Protein AF-A0A7S4KKA9-F1 (afdb_monomer_lite)

Structure (mmCIF, N/CA/C/O backbone):
data_AF-A0A7S4KKA9-F1
#
_entry.id   AF-A0A7S4KKA9-F1
#
loop_
_atom_site.group_PDB
_atom_site.id
_atom_site.type_symbol
_atom_site.label_atom_id
_atom_site.label_alt_id
_atom_site.label_comp_id
_atom_site.label_asym_id
_atom_site.label_entity_id
_atom_site.label_seq_id
_atom_site.pdbx_PDB_ins_code
_atom_site.Cartn_x
_atom_site.Cartn_y
_atom_site.Cartn_z
_atom_site.occupancy
_atom_site.B_iso_or_equiv
_atom_site.auth_seq_id
_atom_site.auth_comp_id
_atom_site.auth_asym_id
_atom_site.auth_atom_id
_atom_site.pdbx_PDB_model_num
ATOM 1 N N . ASP A 1 1 ? 10.839 10.942 18.864 1.00 52.56 1 ASP A N 1
ATOM 2 C CA . ASP A 1 1 ? 9.964 12.082 18.550 1.00 52.56 1 ASP A CA 1
ATOM 3 C C . ASP A 1 1 ? 8.713 11.987 19.429 1.00 52.56 1 ASP A C 1
ATOM 5 O O . ASP A 1 1 ? 8.037 10.964 19.364 1.00 52.56 1 ASP A O 1
ATOM 9 N N . PRO A 1 2 ? 8.472 12.941 20.344 1.00 65.12 2 PRO A N 1
ATOM 10 C CA . PRO A 1 2 ? 7.394 12.874 21.333 1.00 65.12 2 PRO A CA 1
ATOM 11 C C . PRO A 1 2 ? 6.020 13.336 20.818 1.00 65.12 2 PRO A C 1
ATOM 13 O O . PRO A 1 2 ? 5.070 13.367 21.594 1.00 65.12 2 PRO A O 1
ATOM 16 N N . MET A 1 3 ? 5.889 13.714 19.544 1.00 78.75 3 MET A N 1
ATOM 17 C CA . MET A 1 3 ? 4.708 14.441 19.068 1.00 78.75 3 MET A CA 1
ATOM 18 C C . MET A 1 3 ? 3.421 13.600 19.005 1.00 78.75 3 MET A C 1
ATOM 20 O O . MET A 1 3 ? 2.332 14.134 19.200 1.00 78.75 3 MET A O 1
ATOM 24 N N . TYR A 1 4 ? 3.534 12.288 18.768 1.00 86.62 4 TYR A N 1
ATOM 25 C CA . TYR A 1 4 ? 2.398 11.362 18.683 1.00 86.62 4 TYR A CA 1
ATOM 26 C C . TYR A 1 4 ? 2.528 10.255 19.718 1.00 86.62 4 TYR A C 1
ATOM 28 O O . TYR A 1 4 ? 3.086 9.191 19.456 1.00 86.62 4 TYR A O 1
ATOM 36 N N . GLN A 1 5 ? 2.016 10.523 20.914 1.00 87.88 5 GLN A N 1
ATOM 37 C CA . GLN A 1 5 ? 2.022 9.576 22.018 1.00 87.88 5 GLN A CA 1
ATOM 38 C C . GLN A 1 5 ? 0.597 9.270 22.451 1.00 87.88 5 GLN A C 1
ATOM 40 O O . GLN A 1 5 ? -0.186 10.164 22.762 1.00 87.88 5 GLN A O 1
ATOM 45 N N . TYR A 1 6 ? 0.289 7.981 22.507 1.00 90.81 6 TYR A N 1
ATOM 46 C CA . TYR A 1 6 ? -0.982 7.475 22.995 1.00 90.81 6 TYR A CA 1
ATOM 47 C C . TYR A 1 6 ? -0.689 6.445 24.075 1.00 90.81 6 TYR A C 1
ATOM 49 O O . TYR A 1 6 ? 0.194 5.599 23.918 1.00 90.81 6 TYR A O 1
ATOM 57 N N . SER A 1 7 ? -1.415 6.512 25.187 1.00 93.94 7 SER A N 1
ATOM 58 C CA . SER A 1 7 ? -1.271 5.507 26.234 1.00 93.94 7 SER A CA 1
ATOM 59 C C . SER A 1 7 ? -2.003 4.226 25.842 1.00 93.94 7 SER A C 1
ATOM 61 O O . SER A 1 7 ? -3.059 4.252 25.203 1.00 93.94 7 SER A O 1
ATOM 63 N N . LEU A 1 8 ? -1.483 3.085 26.295 1.00 94.38 8 LEU A N 1
ATOM 64 C CA . LEU A 1 8 ? -2.182 1.809 26.149 1.00 94.38 8 LEU A CA 1
ATOM 65 C C . LEU A 1 8 ? -3.571 1.853 26.811 1.00 94.38 8 LEU A C 1
ATOM 67 O O . LEU A 1 8 ? -4.518 1.262 26.303 1.00 94.38 8 LEU A O 1
ATOM 71 N N . THR A 1 9 ? -3.705 2.577 27.926 1.00 96.75 9 THR A N 1
ATOM 72 C CA . THR A 1 9 ? -4.985 2.778 28.619 1.00 96.75 9 THR A CA 1
ATOM 73 C C . THR A 1 9 ? -6.006 3.486 27.733 1.00 96.75 9 THR A C 1
ATOM 75 O O . THR A 1 9 ? -7.146 3.038 27.644 1.00 96.75 9 THR A O 1
ATOM 78 N N . TRP A 1 10 ? -5.602 4.550 27.034 1.00 95.00 10 TRP A N 1
ATOM 79 C CA . TRP A 1 10 ? -6.472 5.234 26.079 1.00 95.00 10 TRP A CA 1
ATOM 80 C C . TRP A 1 10 ? -6.932 4.287 24.964 1.00 95.00 10 TRP A C 1
ATOM 82 O O . TRP A 1 10 ? -8.128 4.207 24.688 1.00 95.00 10 TRP A O 1
ATOM 92 N N . PHE A 1 11 ? -6.008 3.508 24.393 1.00 95.06 11 PHE A N 1
ATOM 93 C CA . PHE A 1 11 ? -6.343 2.541 23.347 1.00 95.06 11 PHE A CA 1
ATOM 94 C C . PHE A 1 11 ? -7.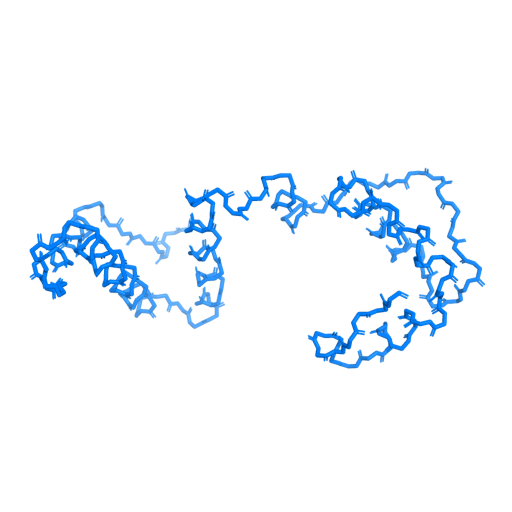320 1.465 23.841 1.00 95.06 11 PHE A C 1
ATOM 96 O O . PHE A 1 11 ? -8.304 1.177 23.167 1.00 95.06 11 PHE A O 1
ATOM 103 N N . LYS A 1 12 ? -7.106 0.910 25.042 1.00 95.88 12 LYS A N 1
ATOM 104 C CA . LYS A 1 12 ? -8.029 -0.062 25.654 1.00 95.88 12 LYS A CA 1
ATOM 105 C C . LYS A 1 12 ? -9.433 0.514 25.813 1.00 95.88 12 LYS A C 1
ATOM 107 O O . LYS A 1 12 ? -10.402 -0.160 25.479 1.00 95.88 12 LYS A O 1
ATOM 112 N N . ASN A 1 13 ? -9.543 1.756 26.279 1.00 95.50 13 ASN A N 1
ATOM 113 C CA . ASN A 1 13 ? -10.836 2.420 26.421 1.00 95.50 13 ASN A CA 1
ATOM 114 C C . ASN A 1 13 ? -11.518 2.596 25.059 1.00 95.50 13 ASN A C 1
ATOM 116 O O . ASN A 1 13 ? -12.698 2.281 24.932 1.00 95.50 13 ASN A O 1
ATOM 120 N N . LEU A 1 14 ? -10.777 3.026 24.032 1.00 94.81 14 LEU A N 1
ATOM 121 C CA . LEU A 1 14 ? -11.292 3.139 22.665 1.00 94.81 14 LEU A CA 1
ATOM 122 C C . LEU A 1 14 ? -11.768 1.784 22.126 1.00 94.81 14 LEU A C 1
ATOM 124 O O . LEU A 1 14 ? -12.840 1.706 21.533 1.00 94.81 14 LEU A O 1
ATOM 128 N N . PHE A 1 15 ? -11.016 0.714 22.379 1.00 95.06 15 PHE A N 1
ATOM 129 C CA . PHE A 1 15 ? -11.369 -0.641 21.962 1.00 95.06 15 PHE A CA 1
ATOM 130 C C . PHE A 1 15 ? -12.650 -1.143 22.646 1.00 95.06 15 PHE A C 1
ATOM 132 O O . PHE A 1 15 ? -13.556 -1.631 21.975 1.00 95.06 15 PHE A O 1
ATOM 139 N N . VAL A 1 16 ? -12.778 -0.953 23.966 1.00 96.56 16 VAL A N 1
ATOM 140 C CA . VAL A 1 16 ? -13.998 -1.291 24.723 1.00 96.56 16 VAL A CA 1
ATOM 141 C C . VAL A 1 16 ? -15.202 -0.504 24.206 1.00 96.56 16 VAL A C 1
ATOM 143 O O . VAL A 1 16 ? -16.264 -1.082 23.982 1.00 96.56 16 VAL A O 1
ATOM 146 N N . GLN A 1 17 ? -15.037 0.798 23.956 1.00 95.12 17 GLN A N 1
ATOM 147 C CA . GLN A 1 17 ? -16.089 1.613 23.345 1.00 95.12 17 GLN A CA 1
ATOM 148 C C . GLN A 1 17 ? -16.440 1.126 21.936 1.00 95.12 17 GLN A C 1
ATOM 150 O O . GLN A 1 17 ? -17.609 1.131 21.561 1.00 95.12 17 GLN A O 1
ATOM 155 N N . GLY A 1 18 ? -15.456 0.657 21.171 1.00 94.94 18 GLY A N 1
ATOM 156 C CA . GLY A 1 18 ? -15.678 0.009 19.885 1.00 94.94 18 GLY A CA 1
ATOM 157 C C . GLY A 1 18 ? -16.567 -1.227 19.998 1.00 94.94 18 GLY A C 1
ATOM 158 O O . GLY A 1 18 ? -17.544 -1.340 19.267 1.00 94.94 18 GLY A O 1
ATOM 159 N N . ILE A 1 19 ? -16.305 -2.105 20.970 1.00 95.69 19 ILE A N 1
ATOM 160 C C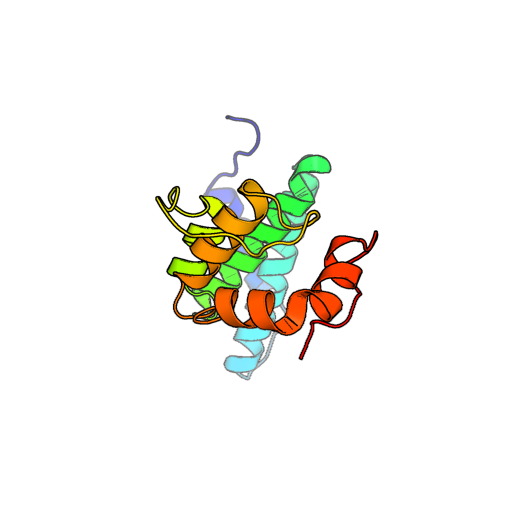A . ILE A 1 19 ? -17.124 -3.305 21.206 1.00 95.69 19 ILE A CA 1
ATOM 161 C C . ILE A 1 19 ? -18.571 -2.945 21.561 1.00 95.69 19 ILE A C 1
ATOM 163 O O . ILE A 1 19 ? -19.506 -3.571 21.055 1.00 95.69 19 ILE A O 1
ATOM 167 N N . ILE A 1 20 ? -18.761 -1.952 22.433 1.00 96.31 20 ILE A N 1
ATOM 168 C CA . ILE A 1 20 ? -20.089 -1.536 22.905 1.00 96.31 20 ILE A CA 1
ATOM 169 C C . ILE A 1 20 ? -20.911 -0.921 21.765 1.00 96.31 20 ILE A C 1
ATOM 171 O O . ILE A 1 20 ? -22.095 -1.234 21.640 1.00 96.31 20 ILE A O 1
ATOM 175 N N . ASN A 1 21 ? -20.286 -0.071 20.945 1.00 95.94 21 ASN A N 1
ATOM 176 C CA . ASN A 1 21 ? -20.980 0.757 19.956 1.00 95.94 21 ASN A CA 1
ATOM 177 C C . ASN A 1 21 ? -21.053 0.138 18.551 1.00 95.94 21 ASN A C 1
ATOM 179 O O . ASN A 1 21 ? -21.879 0.573 17.751 1.00 95.94 21 ASN A O 1
ATOM 183 N N . ALA A 1 22 ? -20.222 -0.860 18.233 1.00 97.19 22 ALA A N 1
ATOM 184 C CA . ALA A 1 22 ? -20.293 -1.543 16.945 1.00 97.19 22 ALA A CA 1
ATOM 185 C C . ALA A 1 22 ? -21.663 -2.228 16.742 1.00 97.19 22 ALA A C 1
ATOM 187 O O . ALA A 1 22 ? -22.227 -2.751 17.717 1.00 97.19 22 ALA A O 1
ATOM 188 N N . PRO A 1 23 ? -22.170 -2.318 15.495 1.00 96.62 23 PRO A N 1
ATOM 189 C CA . PRO A 1 23 ? -23.412 -3.023 15.171 1.00 96.62 23 PRO A CA 1
ATOM 190 C C . PRO A 1 23 ? -23.420 -4.464 15.684 1.00 96.62 23 PRO A C 1
ATOM 192 O O . PRO A 1 23 ? -22.481 -5.228 15.446 1.00 96.62 23 PRO A O 1
ATOM 195 N N . LYS A 1 24 ? -24.456 -4.831 16.443 1.00 95.38 24 LYS A N 1
ATOM 196 C CA . LYS A 1 24 ? -24.604 -6.176 17.017 1.00 95.38 24 LYS A CA 1
ATOM 197 C C . LYS A 1 24 ? -25.165 -7.138 15.968 1.00 95.38 24 LYS A C 1
ATOM 199 O O . LYS A 1 24 ? -26.042 -6.753 15.205 1.00 95.38 24 LYS A O 1
ATOM 204 N N . SER A 1 25 ? -24.686 -8.378 15.983 1.00 96.00 25 SER A N 1
ATOM 205 C CA . SER A 1 25 ? -25.258 -9.503 15.238 1.00 96.00 25 SER A CA 1
ATOM 206 C C . SER A 1 25 ? -25.183 -10.753 16.116 1.00 96.00 25 SER A C 1
ATOM 208 O O . SER A 1 25 ? -24.253 -10.886 16.917 1.00 96.00 25 SER A O 1
ATOM 210 N N . GLU A 1 26 ? -26.178 -11.629 15.982 1.00 95.38 26 GLU A N 1
ATOM 211 C CA . GLU A 1 26 ? -26.198 -12.966 16.592 1.00 95.38 26 GLU A CA 1
ATOM 212 C C . GLU A 1 26 ? -25.249 -13.924 15.852 1.00 95.38 26 GLU A C 1
ATOM 214 O O . GLU A 1 26 ? -24.718 -14.865 16.440 1.00 95.38 26 GLU A O 1
ATOM 219 N N . ALA A 1 27 ? -25.001 -13.671 14.562 1.00 97.31 27 ALA A N 1
ATOM 220 C CA . ALA A 1 27 ? -24.028 -14.416 13.783 1.00 97.31 27 ALA A CA 1
ATOM 221 C C . ALA A 1 27 ? -22.614 -13.941 14.136 1.00 97.31 27 ALA A C 1
ATOM 223 O O . ALA A 1 27 ? -22.266 -12.768 13.969 1.00 97.31 27 ALA A O 1
ATOM 224 N N . LEU A 1 28 ? -21.784 -14.870 14.616 1.00 96.38 28 LEU A N 1
ATOM 225 C CA . LEU A 1 28 ? -20.426 -14.571 15.067 1.00 96.38 28 LEU A CA 1
ATOM 226 C C . LEU A 1 28 ? -19.581 -13.925 13.961 1.00 96.38 28 LEU A C 1
ATOM 228 O O . LEU A 1 28 ? -18.929 -12.914 14.211 1.00 96.38 28 LEU A O 1
ATOM 232 N N . ASP A 1 29 ? -19.628 -14.468 12.746 1.00 96.75 29 ASP A N 1
ATOM 233 C CA . ASP A 1 29 ? -18.813 -13.985 11.626 1.00 96.75 29 ASP A CA 1
ATOM 234 C C . ASP A 1 29 ? -19.188 -12.550 11.228 1.00 96.75 29 ASP A C 1
ATOM 236 O O . ASP A 1 29 ? -18.323 -11.684 11.087 1.00 96.75 29 ASP A O 1
ATOM 240 N N . GLU A 1 30 ? -20.487 -12.248 11.151 1.00 97.19 30 GLU A N 1
ATOM 241 C CA . GLU A 1 30 ? -20.982 -10.891 10.882 1.00 97.19 30 GLU A CA 1
ATOM 242 C C . GLU A 1 30 ? -20.613 -9.911 12.002 1.00 97.19 30 GLU A C 1
ATOM 244 O O . GLU A 1 30 ? -20.268 -8.749 11.753 1.00 97.19 30 GLU A O 1
ATOM 249 N N . ARG A 1 31 ? -20.661 -10.377 13.256 1.00 97.12 31 ARG A N 1
ATOM 250 C CA . ARG A 1 31 ? -20.263 -9.576 14.413 1.00 97.12 31 ARG A CA 1
ATOM 251 C C . ARG A 1 31 ? -18.771 -9.254 14.378 1.00 97.12 31 ARG A C 1
ATOM 253 O O . ARG A 1 31 ? -18.409 -8.126 14.707 1.00 97.12 31 ARG A O 1
ATOM 260 N N . ILE A 1 32 ? -17.919 -10.197 13.972 1.00 96.31 32 ILE A N 1
ATOM 261 C CA . ILE A 1 32 ? -16.472 -9.981 13.827 1.00 96.31 32 ILE A CA 1
ATOM 262 C C . ILE A 1 32 ? -16.194 -8.912 12.767 1.00 96.31 32 ILE A C 1
ATOM 264 O O . ILE A 1 32 ? -15.445 -7.975 13.044 1.00 96.31 32 ILE A O 1
ATOM 268 N N . VAL A 1 33 ? -16.835 -8.998 11.598 1.00 96.62 33 VAL A N 1
ATOM 269 C CA . VAL A 1 33 ? -16.696 -7.985 10.536 1.00 96.62 33 VAL A CA 1
ATOM 270 C C . VAL A 1 33 ? -17.128 -6.608 11.042 1.00 96.62 33 VAL A C 1
ATOM 272 O O . VAL A 1 33 ? -16.357 -5.654 10.974 1.00 96.62 33 VAL A O 1
ATOM 275 N N . SER A 1 34 ? -18.305 -6.522 11.669 1.00 97.19 34 SER A N 1
ATOM 276 C CA . SER A 1 34 ? -18.832 -5.263 12.215 1.00 97.19 34 SER A CA 1
ATOM 277 C C . SER A 1 34 ? -17.906 -4.632 13.262 1.00 97.19 34 SER A C 1
ATOM 279 O O . SER A 1 34 ? -17.751 -3.411 13.311 1.00 97.19 34 SER A O 1
ATOM 281 N N . LEU A 1 35 ? -17.289 -5.455 14.117 1.00 97.69 35 LEU A N 1
ATOM 282 C CA . LEU A 1 35 ? -16.314 -5.002 15.108 1.00 97.69 35 LEU A CA 1
ATOM 283 C C . LEU A 1 35 ? -15.042 -4.479 14.443 1.00 97.69 35 LEU A C 1
ATOM 285 O O . LEU A 1 35 ? -14.585 -3.391 14.797 1.00 97.69 35 LEU A O 1
ATOM 289 N N . ASN A 1 36 ? -14.489 -5.228 13.487 1.00 95.88 36 ASN A N 1
ATOM 290 C CA . ASN A 1 36 ? -13.280 -4.840 12.771 1.00 95.88 36 ASN A CA 1
ATOM 291 C C . ASN A 1 36 ? -13.479 -3.510 12.040 1.00 95.88 36 ASN A C 1
ATOM 293 O O . ASN A 1 36 ? -12.667 -2.601 12.222 1.00 95.88 36 ASN A O 1
ATOM 297 N N . ASP A 1 37 ? -14.581 -3.351 11.307 1.00 95.94 37 ASP A N 1
ATOM 298 C CA . ASP A 1 37 ? -14.878 -2.129 10.557 1.00 95.94 37 ASP A CA 1
ATOM 299 C C . ASP A 1 37 ? -15.039 -0.925 11.490 1.00 95.94 37 ASP A C 1
ATOM 301 O O . ASP A 1 37 ? -14.386 0.111 11.315 1.00 95.94 37 ASP A O 1
ATOM 305 N N . PHE A 1 38 ? -15.858 -1.071 12.538 1.00 96.88 38 PHE A N 1
ATOM 306 C CA . PHE A 1 38 ? -16.128 0.018 13.473 1.00 96.88 38 PHE A CA 1
ATOM 307 C C . PHE A 1 38 ? -14.873 0.442 14.242 1.00 96.88 38 PHE A C 1
ATOM 309 O O . PHE A 1 38 ? -14.589 1.636 14.359 1.00 96.88 38 PHE A O 1
ATOM 316 N N . ILE A 1 39 ? -14.110 -0.516 14.777 1.00 96.50 39 ILE A N 1
ATOM 317 C CA . ILE A 1 39 ? -12.902 -0.230 15.561 1.00 96.50 39 ILE A CA 1
ATOM 318 C C . ILE A 1 39 ? -11.826 0.386 14.668 1.00 96.50 39 ILE A C 1
ATOM 320 O O . ILE A 1 39 ? -11.216 1.379 15.068 1.00 96.50 39 ILE A O 1
ATOM 324 N N . THR A 1 40 ? -11.629 -0.144 13.459 1.00 96.44 40 THR A N 1
ATOM 325 C CA . THR A 1 40 ? -10.654 0.382 12.492 1.00 96.44 40 THR A CA 1
ATOM 326 C C . THR A 1 40 ? -10.971 1.827 12.137 1.00 96.44 40 THR A C 1
ATOM 328 O O . THR A 1 40 ? -10.105 2.697 12.252 1.00 96.44 40 THR A O 1
ATOM 331 N N . TYR A 1 41 ? -12.228 2.109 11.782 1.00 96.06 41 TYR A N 1
ATOM 332 C CA . TYR A 1 41 ? -12.668 3.459 11.447 1.00 96.06 41 TYR A CA 1
ATOM 333 C C . TYR A 1 41 ? -12.587 4.409 12.649 1.00 96.06 41 TYR A C 1
ATOM 335 O O . TYR A 1 41 ? -12.057 5.516 12.539 1.00 96.06 41 TYR A O 1
ATOM 343 N N . SER A 1 42 ? -13.049 3.973 13.824 1.00 95.75 42 SER A N 1
ATOM 344 C CA . SER A 1 42 ? -12.996 4.773 15.050 1.00 95.75 42 SER A CA 1
ATOM 345 C C . SER A 1 42 ? -11.558 5.131 15.426 1.00 95.75 42 SER A C 1
ATOM 347 O O . SER A 1 42 ? -11.267 6.299 15.700 1.00 95.75 42 SER A O 1
ATOM 349 N N . LEU A 1 43 ? -10.638 4.162 15.390 1.00 94.88 43 LEU A N 1
ATOM 350 C CA . LEU A 1 43 ? -9.219 4.385 15.654 1.00 94.88 43 LEU A CA 1
ATOM 351 C C . LEU A 1 43 ? -8.621 5.372 14.647 1.00 94.88 43 LEU A C 1
ATOM 353 O O . LEU A 1 43 ? -7.993 6.351 15.059 1.00 94.88 43 LEU A O 1
ATOM 357 N N . TYR A 1 44 ? -8.878 5.154 13.354 1.00 96.06 44 TYR A N 1
ATOM 358 C CA . TYR A 1 44 ? -8.422 6.029 12.279 1.00 96.06 44 TYR A CA 1
ATOM 359 C C . TYR A 1 44 ? -8.878 7.474 12.498 1.00 96.06 44 TYR A C 1
ATOM 361 O O . TYR A 1 44 ? -8.060 8.393 12.524 1.00 96.06 44 TYR A O 1
ATOM 369 N N . CYS A 1 45 ? -10.173 7.690 12.737 1.00 95.31 45 CYS A N 1
ATOM 370 C CA . CYS A 1 45 ? -10.714 9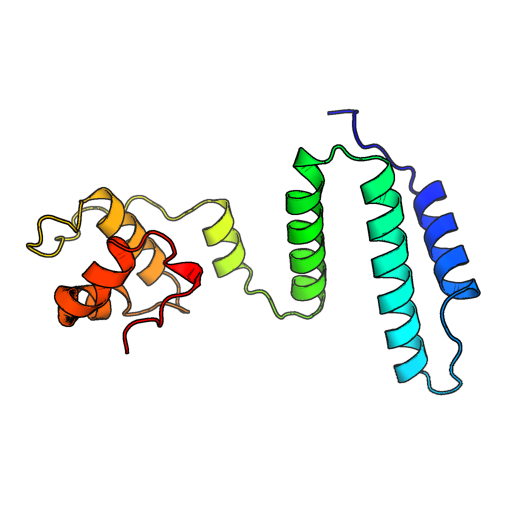.023 12.974 1.00 95.31 45 CYS A CA 1
ATOM 371 C C . CYS A 1 45 ? -10.150 9.667 14.243 1.00 95.31 45 CYS A C 1
ATOM 373 O O . CYS A 1 45 ? -9.912 10.872 14.261 1.00 95.31 45 CYS A O 1
ATOM 375 N N . ASN A 1 46 ? -9.970 8.905 15.324 1.00 94.50 46 ASN A N 1
ATOM 376 C CA . ASN A 1 46 ? -9.414 9.439 16.565 1.00 94.50 46 ASN A CA 1
ATOM 377 C C . ASN A 1 46 ? -7.965 9.903 16.383 1.00 94.50 46 ASN A C 1
ATOM 379 O O . ASN A 1 46 ? -7.637 11.005 16.812 1.00 94.50 46 ASN A O 1
ATOM 383 N N . ILE A 1 47 ? -7.134 9.129 15.682 1.00 94.88 47 ILE A N 1
ATOM 384 C CA . ILE A 1 47 ? -5.743 9.503 15.399 1.00 94.88 47 ILE A CA 1
ATOM 385 C C . ILE A 1 47 ? -5.678 10.669 14.402 1.00 94.88 47 ILE A C 1
ATOM 387 O O . ILE A 1 47 ? -4.944 11.630 14.623 1.00 94.88 47 ILE A O 1
ATOM 391 N N . CYS A 1 48 ? -6.496 10.664 13.347 1.00 95.06 48 CYS A N 1
ATOM 392 C CA . CYS A 1 48 ? -6.550 11.756 12.368 1.00 95.06 48 CYS A CA 1
ATOM 393 C C . CYS A 1 48 ? -6.983 13.110 12.959 1.00 95.06 48 CYS A C 1
ATOM 395 O O . CYS A 1 48 ? -6.712 14.144 12.352 1.00 95.06 48 CYS A O 1
ATOM 397 N N . ARG A 1 49 ? -7.630 13.145 14.132 1.00 94.06 49 ARG A N 1
ATOM 398 C CA . ARG A 1 49 ? -7.940 14.405 14.837 1.00 94.06 49 ARG A CA 1
ATOM 399 C C . ARG A 1 49 ? -6.728 15.013 15.542 1.00 94.06 49 ARG A C 1
ATOM 401 O O . ARG A 1 49 ? -6.707 16.222 15.743 1.00 94.06 49 ARG A O 1
ATOM 408 N N . SER A 1 50 ? -5.749 14.199 15.926 1.00 93.19 50 SER A N 1
ATOM 409 C CA . SER A 1 50 ? -4.584 14.618 16.716 1.00 93.19 50 SER A CA 1
ATOM 410 C C . SER A 1 50 ? -3.282 14.694 15.918 1.00 93.19 50 SER A C 1
ATOM 412 O O . SER A 1 50 ? -2.306 15.254 16.416 1.00 93.19 50 SER A O 1
ATOM 414 N N . ILE A 1 51 ? -3.234 14.159 14.692 1.00 95.06 51 ILE A N 1
ATOM 415 C CA . ILE A 1 51 ? -2.061 14.271 13.813 1.00 95.06 51 ILE A CA 1
ATOM 416 C C . ILE A 1 51 ? -2.196 15.409 12.799 1.00 95.06 51 ILE A C 1
ATOM 418 O O . ILE A 1 51 ? -3.293 15.804 12.405 1.00 95.06 51 ILE A O 1
ATOM 422 N N . PHE A 1 52 ? -1.054 15.919 12.337 1.00 94.44 52 PHE A N 1
ATOM 423 C CA . PHE A 1 52 ? -1.026 16.947 11.301 1.00 94.44 52 PHE A CA 1
ATOM 424 C C . PHE A 1 52 ? -1.479 16.390 9.954 1.00 94.44 52 PHE A C 1
ATOM 426 O O . PHE A 1 52 ? -1.170 15.247 9.620 1.00 94.44 52 PHE A O 1
ATOM 433 N N . GLU A 1 53 ? -2.124 17.241 9.153 1.00 94.56 53 GLU A N 1
ATOM 434 C CA . GLU A 1 53 ? -2.643 16.897 7.823 1.00 94.56 53 GLU A CA 1
ATOM 435 C C . GLU A 1 53 ? -1.587 16.212 6.947 1.00 94.56 53 GLU A C 1
ATOM 437 O O . GLU A 1 53 ? -1.828 15.137 6.403 1.00 94.56 53 GLU A O 1
ATOM 442 N N . ARG A 1 54 ? -0.364 16.761 6.927 1.00 95.12 54 ARG A N 1
ATOM 443 C CA . ARG A 1 54 ? 0.768 16.224 6.153 1.00 95.12 54 ARG A CA 1
ATOM 444 C C . ARG A 1 54 ? 1.149 14.775 6.491 1.00 95.12 54 ARG A C 1
ATOM 446 O O . ARG A 1 54 ? 1.835 14.137 5.704 1.00 95.12 54 ARG A O 1
ATOM 453 N N . HIS A 1 55 ? 0.756 14.258 7.658 1.00 95.31 55 HIS A N 1
ATOM 454 C CA . HIS A 1 55 ? 1.056 12.885 8.078 1.00 95.31 55 HIS A CA 1
ATOM 455 C C . HIS A 1 55 ? -0.135 11.932 7.925 1.00 95.31 55 HIS A C 1
ATOM 457 O O . HIS A 1 55 ? 0.044 10.724 8.079 1.00 95.31 55 HIS A O 1
ATOM 463 N N . LYS A 1 56 ? -1.339 12.435 7.617 1.00 95.56 56 LYS A N 1
ATOM 464 C CA . LYS A 1 56 ? -2.542 11.597 7.517 1.00 95.56 56 LYS A CA 1
ATOM 465 C C . LYS A 1 56 ? -2.432 10.569 6.404 1.00 95.56 56 LYS A C 1
ATOM 467 O O . LYS A 1 56 ? -2.708 9.407 6.656 1.00 95.56 56 LYS A O 1
ATOM 472 N N . LEU A 1 57 ? -1.948 10.962 5.223 1.00 96.56 57 LEU A N 1
ATOM 473 C CA . LEU A 1 57 ? -1.771 10.031 4.104 1.00 96.56 57 LEU A CA 1
ATOM 474 C C . LEU A 1 57 ? -0.814 8.884 4.458 1.00 96.56 57 LEU A C 1
ATOM 476 O O . LEU A 1 57 ? -1.133 7.722 4.228 1.00 96.56 57 LEU A O 1
ATOM 480 N N . MET A 1 58 ? 0.325 9.206 5.080 1.00 95.44 58 MET A N 1
ATOM 481 C CA . MET A 1 58 ? 1.291 8.202 5.537 1.00 95.44 58 MET A CA 1
ATOM 482 C C . MET A 1 58 ? 0.670 7.264 6.577 1.00 95.44 58 MET A C 1
ATOM 484 O O . MET A 1 58 ? 0.850 6.051 6.510 1.00 95.44 58 MET A O 1
ATOM 488 N N . TYR A 1 59 ? -0.092 7.811 7.526 1.00 95.81 59 TYR A N 1
ATOM 489 C CA . TYR A 1 59 ? -0.800 7.010 8.518 1.00 95.81 59 TYR A CA 1
ATOM 490 C C . TYR A 1 59 ? -1.842 6.082 7.875 1.00 95.81 59 TYR A C 1
ATOM 492 O O . TYR A 1 59 ? -1.843 4.892 8.184 1.00 95.81 59 TYR A O 1
ATOM 500 N N . SER A 1 60 ? -2.668 6.586 6.950 1.00 96.94 60 SER A N 1
ATOM 501 C CA . SER A 1 60 ? -3.636 5.780 6.196 1.00 96.94 60 SER A CA 1
ATOM 502 C C . SER A 1 60 ? -2.949 4.637 5.457 1.00 96.94 60 SER A C 1
ATOM 504 O O . SER A 1 60 ? -3.357 3.487 5.590 1.00 96.94 60 SER A O 1
ATOM 506 N N . PHE A 1 61 ? -1.865 4.940 4.740 1.00 96.88 61 PHE A N 1
ATOM 507 C CA . PHE A 1 61 ? -1.090 3.945 4.007 1.00 96.88 61 PHE A CA 1
ATOM 508 C C . PHE A 1 61 ? -0.539 2.853 4.935 1.00 96.88 61 PHE A C 1
ATOM 510 O O . PHE A 1 61 ? -0.746 1.666 4.689 1.00 96.88 61 PHE A O 1
ATOM 517 N N . LEU A 1 62 ? 0.097 3.233 6.049 1.00 96.25 62 LEU A N 1
ATOM 518 C CA . LEU A 1 62 ? 0.633 2.273 7.017 1.00 96.25 62 LEU A CA 1
ATOM 519 C C . LEU A 1 62 ? -0.463 1.435 7.683 1.00 96.25 62 LEU A C 1
ATOM 521 O O . LEU A 1 62 ? -0.262 0.238 7.886 1.00 96.25 62 LEU A O 1
ATOM 525 N N . LEU A 1 63 ? -1.613 2.032 8.010 1.00 96.62 63 LEU A N 1
ATOM 526 C CA . LEU A 1 63 ? -2.755 1.312 8.570 1.00 96.62 63 LEU A CA 1
ATOM 527 C C . LEU A 1 63 ? -3.259 0.248 7.587 1.00 96.62 63 LEU A C 1
ATOM 529 O O . LEU A 1 63 ? -3.385 -0.914 7.970 1.00 96.62 63 LEU A O 1
ATOM 533 N N . SER A 1 64 ? -3.463 0.616 6.319 1.00 96.81 64 SER A N 1
ATOM 534 C CA . SER A 1 64 ? -3.869 -0.316 5.261 1.00 96.81 64 SER A CA 1
ATOM 535 C C . SER A 1 64 ? -2.866 -1.455 5.085 1.00 96.81 64 SER A C 1
ATOM 537 O O . SER A 1 64 ? -3.260 -2.619 5.074 1.00 96.81 64 SER A O 1
ATOM 539 N N . ILE A 1 65 ? -1.566 -1.149 5.026 1.00 97.19 65 ILE A N 1
ATOM 540 C CA . ILE A 1 65 ? -0.518 -2.171 4.915 1.00 97.19 65 ILE A CA 1
ATOM 541 C C . ILE A 1 65 ? -0.542 -3.122 6.115 1.00 97.19 65 ILE A C 1
ATOM 543 O O . ILE A 1 65 ? -0.445 -4.332 5.930 1.00 97.19 65 ILE A O 1
ATOM 547 N N . LYS A 1 66 ? -0.701 -2.617 7.345 1.00 95.94 66 LYS A N 1
ATOM 548 C CA . LYS A 1 66 ? -0.747 -3.469 8.544 1.00 95.94 66 LYS A CA 1
ATOM 549 C C . LYS A 1 66 ?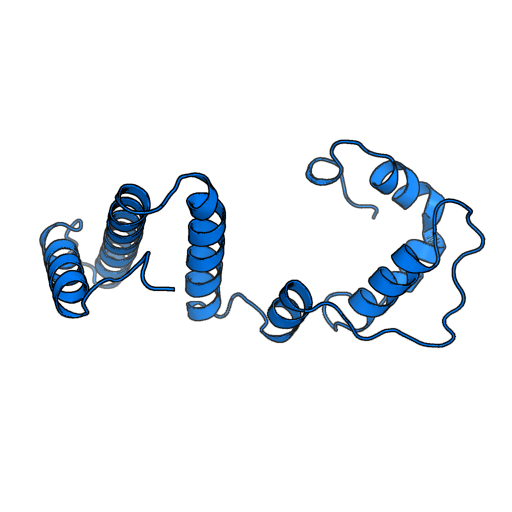 -1.968 -4.381 8.582 1.00 95.94 66 LYS A C 1
ATOM 551 O O . LYS A 1 66 ? -1.819 -5.530 8.988 1.00 95.94 66 LYS A O 1
ATOM 556 N N . ILE A 1 67 ? -3.125 -3.902 8.128 1.00 96.25 67 ILE A N 1
ATOM 557 C CA . ILE A 1 67 ? -4.331 -4.729 7.990 1.00 96.25 67 ILE A CA 1
ATOM 558 C C . ILE A 1 67 ? -4.089 -5.832 6.954 1.00 96.25 67 ILE A C 1
ATOM 560 O O . ILE A 1 67 ? -4.232 -7.010 7.265 1.00 96.25 67 ILE A O 1
ATOM 564 N N . LEU A 1 68 ? -3.620 -5.475 5.754 1.00 96.88 68 LEU A N 1
ATOM 565 C CA . LEU A 1 68 ? -3.366 -6.446 4.685 1.00 96.88 68 LEU A CA 1
ATOM 566 C C . LEU A 1 68 ? -2.256 -7.451 5.040 1.00 96.88 68 LEU A C 1
ATOM 568 O O . LEU A 1 68 ? -2.320 -8.605 4.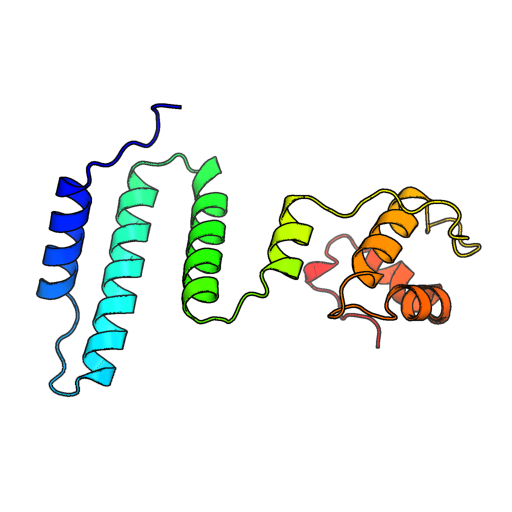624 1.00 96.88 68 LEU A O 1
ATOM 572 N N . MET A 1 69 ? -1.254 -7.049 5.827 1.00 96.44 69 MET A N 1
ATOM 573 C CA . MET A 1 69 ? -0.256 -7.967 6.390 1.00 96.44 69 MET A CA 1
ATOM 574 C C . MET A 1 69 ? -0.878 -8.959 7.377 1.00 96.44 69 MET A C 1
ATOM 576 O O . MET A 1 69 ? -0.513 -10.131 7.349 1.00 96.44 69 MET A O 1
ATOM 580 N N . GLY A 1 70 ? -1.800 -8.507 8.234 1.00 95.00 70 GLY A N 1
ATOM 581 C CA . GLY A 1 70 ? -2.545 -9.379 9.148 1.00 95.00 70 GLY A CA 1
ATOM 582 C C . GLY A 1 70 ? -3.385 -10.422 8.408 1.00 95.00 70 GLY A C 1
ATOM 583 O O . GLY A 1 70 ? -3.454 -11.567 8.843 1.00 95.00 70 GLY A O 1
ATOM 584 N N . ASP A 1 71 ? -3.923 -10.045 7.246 1.00 95.44 71 ASP A N 1
ATOM 585 C CA . ASP A 1 71 ? -4.658 -10.928 6.331 1.00 95.44 71 ASP A CA 1
ATOM 586 C C . ASP A 1 71 ? -3.751 -11.842 5.480 1.00 95.44 71 ASP A C 1
ATOM 588 O O . ASP A 1 71 ? -4.253 -12.643 4.691 1.00 95.44 71 ASP A O 1
ATOM 592 N N . GLY A 1 72 ? -2.423 -11.698 5.557 1.00 95.75 72 GLY A N 1
ATOM 593 C CA . GLY A 1 72 ? -1.487 -12.437 4.703 1.00 95.75 72 GLY A CA 1
ATOM 594 C C . GLY A 1 72 ? -1.517 -12.030 3.221 1.00 95.75 72 GLY A C 1
ATOM 595 O O . GLY A 1 72 ? -1.038 -12.775 2.373 1.00 95.75 72 GLY A O 1
ATOM 596 N N . LYS A 1 73 ? -2.065 -10.852 2.893 1.00 96.50 73 LYS A N 1
ATOM 597 C CA . LYS A 1 73 ? -2.178 -10.323 1.517 1.00 96.50 73 LYS A CA 1
ATOM 598 C C . LYS A 1 73 ? -0.963 -9.510 1.065 1.00 96.50 73 LYS A C 1
ATOM 600 O O . LYS A 1 73 ? -0.907 -9.088 -0.086 1.00 96.50 73 LYS A O 1
ATOM 605 N N . ILE A 1 74 ? -0.012 -9.254 1.961 1.00 95.88 74 ILE A N 1
ATOM 606 C CA . ILE A 1 74 ? 1.231 -8.543 1.652 1.00 95.88 74 ILE A CA 1
ATOM 607 C C . ILE A 1 74 ? 2.397 -9.513 1.733 1.00 95.88 74 ILE A C 1
ATOM 609 O O . ILE A 1 74 ? 2.697 -10.046 2.802 1.00 95.88 74 ILE A O 1
ATOM 613 N N . ASP A 1 75 ? 3.097 -9.666 0.615 1.00 94.88 75 ASP A N 1
ATOM 614 C CA . ASP A 1 75 ? 4.390 -10.330 0.603 1.00 94.88 75 ASP A CA 1
ATOM 615 C C . ASP A 1 75 ? 5.457 -9.444 1.272 1.00 94.88 75 ASP A C 1
ATOM 617 O O . ASP A 1 75 ? 5.636 -8.265 0.943 1.00 94.88 75 ASP A O 1
ATOM 621 N N . LEU A 1 76 ? 6.170 -10.014 2.246 1.00 92.62 76 LEU A N 1
ATOM 622 C CA . LEU A 1 76 ? 7.144 -9.272 3.046 1.00 92.62 76 LEU A CA 1
ATOM 623 C C . LEU A 1 76 ? 8.402 -8.903 2.254 1.00 92.62 76 LEU A C 1
ATOM 625 O O . LEU A 1 76 ? 9.059 -7.923 2.612 1.00 92.62 76 LEU A O 1
ATOM 629 N N . GLN A 1 77 ? 8.752 -9.660 1.210 1.00 92.25 77 GLN A N 1
ATOM 630 C CA . GLN A 1 77 ? 9.895 -9.347 0.355 1.00 92.25 77 GLN A CA 1
ATOM 631 C C . GLN A 1 77 ? 9.578 -8.128 -0.518 1.00 92.25 77 GLN A C 1
ATOM 633 O O . GLN A 1 77 ? 10.339 -7.160 -0.496 1.00 92.25 77 GLN A O 1
ATOM 638 N N . ASN A 1 78 ? 8.416 -8.122 -1.174 1.00 92.94 78 ASN A N 1
ATOM 639 C CA . ASN A 1 78 ? 7.905 -6.986 -1.942 1.00 92.94 78 ASN A CA 1
ATOM 640 C C . ASN A 1 78 ? 7.759 -5.734 -1.058 1.00 92.94 78 ASN A C 1
ATOM 642 O O . ASN A 1 78 ? 8.158 -4.641 -1.453 1.00 92.94 78 ASN A O 1
ATOM 646 N N . TRP A 1 79 ? 7.250 -5.881 0.172 1.00 94.69 79 TRP A N 1
ATOM 647 C CA . TRP A 1 79 ? 7.148 -4.762 1.116 1.00 94.69 79 TRP A CA 1
ATOM 648 C C . TRP A 1 79 ? 8.512 -4.173 1.498 1.00 94.69 79 TRP A C 1
ATOM 650 O O . TRP A 1 79 ? 8.680 -2.955 1.521 1.00 94.69 79 TRP A O 1
ATOM 660 N N . ARG A 1 80 ? 9.503 -5.019 1.804 1.00 93.06 80 ARG A N 1
ATOM 661 C CA . ARG A 1 80 ? 10.862 -4.554 2.129 1.00 93.06 80 ARG A CA 1
ATOM 662 C C . ARG A 1 80 ? 11.505 -3.842 0.946 1.00 93.06 80 ARG A C 1
ATOM 664 O O . ARG A 1 80 ? 12.120 -2.799 1.147 1.00 93.06 80 ARG A O 1
ATOM 671 N N . PHE A 1 81 ? 11.323 -4.378 -0.257 1.00 93.38 81 PHE A N 1
ATOM 672 C CA . PHE A 1 81 ? 11.791 -3.746 -1.483 1.00 93.38 81 PHE A CA 1
ATOM 673 C C . PHE A 1 81 ? 11.170 -2.360 -1.675 1.00 93.38 81 PHE A C 1
ATOM 675 O O . PHE A 1 81 ? 11.896 -1.398 -1.888 1.00 93.38 81 PHE A O 1
ATOM 682 N N . LEU A 1 82 ? 9.852 -2.219 -1.495 1.00 93.56 82 LEU A N 1
ATOM 683 C CA . LEU A 1 82 ? 9.177 -0.921 -1.598 1.00 93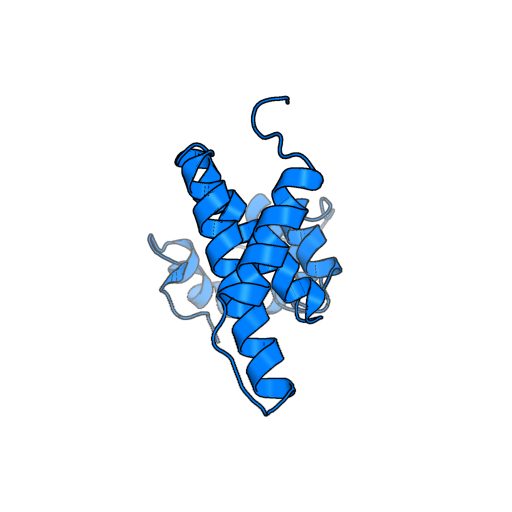.56 82 LEU A CA 1
ATOM 684 C C . LEU A 1 82 ? 9.751 0.128 -0.628 1.00 93.56 82 LEU A C 1
ATOM 686 O O . LEU A 1 82 ? 9.832 1.304 -0.966 1.00 93.56 82 LEU A O 1
ATOM 690 N N . LEU A 1 83 ? 10.140 -0.287 0.582 1.00 93.44 83 LEU A N 1
ATOM 691 C CA . LEU A 1 83 ? 10.663 0.622 1.605 1.00 93.44 83 LEU A CA 1
ATOM 692 C C . LEU A 1 83 ? 12.139 0.988 1.435 1.00 93.44 83 LEU A C 1
ATOM 694 O O . LEU A 1 83 ? 12.553 2.048 1.899 1.00 93.44 83 LEU A O 1
ATOM 698 N N . SER A 1 84 ? 12.956 0.078 0.909 1.00 90.00 84 SER A N 1
ATOM 699 C CA . SER A 1 84 ? 14.422 0.199 0.950 1.00 90.00 84 SER A CA 1
ATOM 700 C C . SER A 1 84 ? 15.087 0.152 -0.424 1.00 90.00 84 SER A C 1
ATOM 702 O O . SER A 1 84 ? 16.291 0.379 -0.505 1.00 90.00 84 SER A O 1
ATOM 704 N N . GLY A 1 85 ? 14.322 -0.109 -1.483 1.00 87.56 85 GLY A N 1
ATOM 705 C CA . GLY A 1 85 ? 14.834 -0.334 -2.828 1.00 87.56 85 GLY A CA 1
ATOM 706 C C . GLY A 1 85 ? 15.619 -1.641 -2.960 1.00 87.56 85 GLY A C 1
ATOM 707 O O . GLY A 1 85 ? 15.622 -2.499 -2.069 1.00 87.56 85 GLY A O 1
ATOM 708 N N . GLY A 1 86 ? 16.283 -1.785 -4.106 1.00 83.50 86 GLY A N 1
ATOM 709 C CA . GLY A 1 86 ? 17.223 -2.869 -4.381 1.00 83.50 86 GLY A CA 1
ATOM 710 C C . GLY A 1 86 ? 18.685 -2.464 -4.169 1.00 83.50 86 GLY A C 1
ATOM 711 O O . GLY A 1 86 ? 19.014 -1.303 -3.932 1.00 83.50 86 GLY A O 1
ATOM 712 N N . ALA A 1 87 ? 19.585 -3.443 -4.257 1.00 78.56 87 ALA A N 1
ATOM 713 C CA . ALA A 1 87 ? 21.026 -3.183 -4.283 1.00 78.56 87 ALA A CA 1
ATOM 714 C C . ALA A 1 87 ? 21.440 -2.587 -5.641 1.00 78.56 87 ALA A C 1
ATOM 716 O O . ALA A 1 87 ? 20.697 -2.679 -6.599 1.00 78.56 87 ALA A O 1
ATOM 717 N N . LEU A 1 88 ? 22.623 -1.991 -5.785 1.00 73.12 88 LEU A N 1
ATOM 718 C CA . LEU A 1 88 ? 23.084 -1.565 -7.115 1.00 73.12 88 LEU A CA 1
ATOM 719 C C . LEU A 1 88 ? 23.547 -2.796 -7.921 1.00 73.12 88 LEU A C 1
ATOM 721 O O . LEU A 1 88 ? 24.540 -3.417 -7.529 1.00 73.12 88 LEU A O 1
ATOM 725 N N . PRO A 1 89 ? 22.878 -3.168 -9.031 1.00 71.19 89 PRO A N 1
ATOM 726 C CA . PRO A 1 89 ? 23.345 -4.244 -9.885 1.00 71.19 89 PRO A CA 1
ATOM 727 C C . PRO A 1 89 ? 24.560 -3.764 -10.690 1.00 71.19 89 PRO A C 1
ATOM 729 O O . PRO A 1 89 ? 24.552 -2.686 -11.289 1.00 71.19 89 PRO A O 1
ATOM 732 N N . PHE A 1 90 ? 25.622 -4.569 -10.721 1.00 67.69 90 PHE A N 1
ATOM 733 C CA . PHE A 1 90 ? 26.824 -4.283 -11.507 1.00 67.69 90 PHE A CA 1
ATOM 734 C C . PHE A 1 90 ? 26.756 -4.961 -12.879 1.00 67.69 90 PHE A C 1
ATOM 736 O O . PHE A 1 90 ? 26.409 -6.133 -12.984 1.00 67.69 90 PHE A O 1
ATOM 743 N N . GLY A 1 91 ? 27.153 -4.240 -13.932 1.00 67.69 91 GLY A N 1
ATOM 744 C CA . GLY A 1 91 ? 27.470 -4.836 -15.237 1.00 67.69 91 GLY A CA 1
ATOM 745 C C . GLY A 1 91 ? 26.286 -5.195 -16.143 1.00 67.69 91 GLY A C 1
ATOM 746 O O . GLY A 1 91 ? 26.503 -5.816 -17.179 1.00 67.69 91 GLY A O 1
ATOM 747 N N . MET A 1 92 ? 25.055 -4.796 -15.807 1.00 77.00 92 MET A N 1
ATOM 748 C CA . MET A 1 92 ? 23.888 -5.023 -16.670 1.00 77.00 92 MET A CA 1
ATOM 749 C C . MET A 1 92 ? 23.849 -4.014 -17.822 1.00 77.00 92 MET A C 1
ATOM 751 O O . MET A 1 92 ? 23.822 -2.800 -17.603 1.00 77.00 92 MET A O 1
ATOM 755 N N . LYS A 1 93 ? 23.837 -4.523 -19.059 1.00 83.00 93 LYS A N 1
ATOM 756 C CA . LYS A 1 93 ? 23.746 -3.700 -20.270 1.00 83.00 93 LYS A CA 1
ATOM 757 C C . LYS A 1 93 ? 22.328 -3.145 -20.403 1.00 83.00 93 LYS A C 1
ATOM 759 O O . LYS A 1 93 ? 21.377 -3.918 -20.453 1.00 83.00 93 LYS A O 1
ATOM 764 N N . LYS A 1 94 ? 22.201 -1.818 -20.468 1.00 89.25 94 LYS A N 1
ATOM 765 C CA . LYS A 1 94 ? 20.923 -1.149 -20.738 1.00 89.25 94 LYS A CA 1
ATOM 766 C C . LYS A 1 94 ? 20.529 -1.265 -22.221 1.00 89.25 94 LYS A C 1
ATOM 768 O O . LYS A 1 94 ? 21.429 -1.341 -23.067 1.00 89.25 94 LYS A O 1
ATOM 773 N N . PRO A 1 95 ? 19.229 -1.195 -22.551 1.00 91.06 95 PRO A N 1
ATOM 774 C CA . PRO A 1 95 ? 18.769 -1.015 -23.923 1.00 91.06 95 PRO A CA 1
ATOM 775 C C . PRO A 1 95 ? 19.370 0.231 -24.589 1.00 91.06 95 PRO A C 1
ATOM 777 O O . PRO A 1 95 ? 19.654 1.240 -23.925 1.00 91.06 95 PRO A O 1
ATOM 780 N N . ASP A 1 96 ? 19.554 0.169 -25.910 1.00 87.75 96 ASP A N 1
ATOM 781 C CA . ASP A 1 96 ? 20.121 1.263 -26.713 1.00 87.75 96 ASP A CA 1
ATOM 782 C C . ASP A 1 96 ? 19.059 2.314 -27.069 1.00 87.75 96 ASP A C 1
ATOM 784 O O . ASP A 1 96 ? 18.823 2.646 -28.223 1.00 87.75 96 ASP A O 1
ATOM 788 N N . GLU A 1 97 ? 18.386 2.809 -26.033 1.00 90.44 97 GLU A N 1
ATOM 789 C CA . GLU A 1 97 ? 17.395 3.873 -26.112 1.00 90.44 97 GLU A CA 1
ATOM 790 C C . GLU A 1 97 ? 17.813 5.039 -25.220 1.00 90.44 97 GLU A C 1
ATOM 792 O O . GLU A 1 97 ? 18.298 4.856 -24.095 1.00 90.44 97 GLU A O 1
ATOM 797 N N . ALA A 1 98 ? 17.634 6.259 -25.728 1.00 89.44 98 ALA A N 1
ATOM 798 C CA . ALA A 1 98 ? 18.091 7.471 -25.051 1.00 89.44 98 ALA A CA 1
ATOM 799 C C . ALA A 1 98 ? 17.288 7.771 -23.774 1.00 89.44 98 ALA A C 1
ATOM 801 O O . ALA A 1 98 ? 17.841 8.300 -22.810 1.00 89.44 98 ALA A O 1
ATOM 802 N N . TRP A 1 99 ? 16.000 7.415 -23.757 1.00 92.94 99 TRP A N 1
ATOM 803 C CA . TRP A 1 99 ? 15.110 7.652 -22.617 1.00 92.94 99 TRP A CA 1
ATOM 804 C C . TRP A 1 99 ? 15.352 6.662 -21.466 1.00 92.94 99 TRP A C 1
ATOM 806 O O . TRP A 1 99 ? 15.163 7.009 -20.301 1.00 92.94 99 TRP A O 1
ATOM 816 N N . VAL A 1 100 ? 15.865 5.460 -21.765 1.00 93.56 100 VAL A N 1
ATOM 817 C CA . VAL A 1 100 ? 16.278 4.486 -20.747 1.00 93.56 100 VAL A CA 1
ATOM 818 C C . VAL A 1 100 ? 17.663 4.861 -20.227 1.00 93.56 100 VAL A C 1
ATOM 820 O O . VAL A 1 100 ? 18.708 4.449 -20.749 1.00 93.56 100 VAL A O 1
ATOM 823 N N . THR A 1 101 ? 17.670 5.681 -19.180 1.00 92.06 101 THR A N 1
ATOM 824 C CA . THR A 1 101 ? 18.897 6.050 -18.469 1.00 92.06 101 THR A CA 1
ATOM 825 C C . THR A 1 101 ? 19.432 4.877 -17.646 1.00 92.06 101 THR A C 1
ATOM 827 O O . THR A 1 101 ? 18.699 3.953 -17.290 1.00 92.06 101 THR A O 1
ATOM 830 N N . GLN A 1 102 ? 20.716 4.927 -17.279 1.00 90.19 102 GLN A N 1
ATOM 831 C CA . GLN A 1 102 ? 21.312 3.906 -16.410 1.00 90.19 102 GLN A CA 1
ATOM 832 C C . GLN A 1 102 ? 20.587 3.794 -15.059 1.00 90.19 102 GLN A C 1
ATOM 834 O O . GLN A 1 102 ? 20.461 2.694 -14.531 1.00 90.19 102 GLN A O 1
ATOM 839 N N . SER A 1 103 ? 20.093 4.912 -14.513 1.00 89.44 103 SER A N 1
ATOM 840 C CA . SER A 1 103 ? 19.370 4.921 -13.238 1.00 89.44 103 SER A CA 1
ATOM 841 C C . SER A 1 103 ? 18.036 4.188 -13.343 1.00 89.44 103 SER A C 1
ATOM 843 O O . SER A 1 103 ? 17.746 3.363 -12.489 1.00 89.44 103 SER A O 1
ATOM 845 N N . ILE A 1 104 ? 17.257 4.436 -14.403 1.00 91.88 104 ILE A N 1
ATOM 846 C CA . ILE A 1 104 ? 15.994 3.718 -14.647 1.00 91.88 104 ILE A CA 1
ATOM 847 C C . ILE A 1 104 ? 16.270 2.225 -14.811 1.00 91.88 104 ILE A C 1
ATOM 849 O O . ILE A 1 104 ? 15.595 1.395 -14.211 1.00 91.88 104 ILE A O 1
ATOM 853 N N . TRP A 1 105 ? 17.296 1.881 -15.594 1.00 93.19 105 TRP A N 1
ATOM 854 C CA . TRP A 1 105 ? 17.626 0.485 -15.847 1.00 93.19 105 TRP A CA 1
ATOM 855 C C . TRP A 1 105 ? 18.028 -0.261 -14.571 1.00 93.19 105 TRP A C 1
ATOM 857 O O . TRP A 1 105 ? 17.590 -1.385 -14.360 1.00 93.19 105 TRP A O 1
ATOM 867 N N . ILE A 1 106 ? 18.792 0.377 -13.681 1.00 91.81 106 ILE A N 1
ATOM 868 C CA . ILE A 1 106 ? 19.126 -0.180 -12.364 1.00 91.81 106 ILE A CA 1
ATOM 869 C C . ILE A 1 106 ? 17.861 -0.523 -11.565 1.00 91.81 106 ILE A C 1
ATOM 871 O O . ILE A 1 106 ? 17.782 -1.623 -11.019 1.00 91.81 106 ILE A O 1
ATOM 875 N N . GLU A 1 107 ? 16.866 0.366 -11.538 1.00 91.94 107 GLU A N 1
ATOM 876 C CA . GLU A 1 107 ? 15.600 0.110 -10.839 1.00 91.94 107 GLU A CA 1
ATOM 877 C C . GLU A 1 107 ? 14.802 -1.031 -11.480 1.00 91.94 107 GLU A C 1
ATOM 879 O O . GLU A 1 107 ? 14.270 -1.881 -10.770 1.00 91.94 107 GLU A O 1
ATOM 884 N N . VAL A 1 108 ? 14.779 -1.114 -12.815 1.00 92.88 108 VAL A N 1
ATOM 885 C CA . VAL A 1 108 ? 14.133 -2.220 -13.544 1.00 92.88 108 VAL A CA 1
ATOM 886 C C . VAL A 1 108 ? 14.785 -3.561 -13.211 1.00 92.88 108 VAL A C 1
ATOM 888 O O . VAL A 1 108 ? 14.084 -4.528 -12.922 1.00 92.88 108 VAL A O 1
ATOM 891 N N . ILE A 1 109 ? 16.117 -3.626 -13.191 1.00 92.88 109 ILE A N 1
ATOM 892 C CA . ILE A 1 109 ? 16.836 -4.851 -12.823 1.00 92.88 109 ILE A CA 1
ATOM 893 C C . ILE A 1 109 ? 16.570 -5.236 -11.366 1.00 92.88 109 ILE A C 1
ATOM 895 O O . ILE A 1 109 ? 16.365 -6.409 -11.051 1.00 92.88 109 ILE A O 1
ATOM 899 N N . ASN A 1 110 ? 16.553 -4.253 -10.472 1.00 92.31 110 ASN A N 1
ATOM 900 C CA . ASN A 1 110 ? 16.236 -4.468 -9.067 1.00 92.31 110 ASN A CA 1
ATOM 901 C C . ASN A 1 110 ? 14.821 -4.999 -8.863 1.00 92.31 110 ASN A C 1
ATOM 903 O O . ASN A 1 110 ? 14.614 -5.898 -8.049 1.00 92.31 110 ASN A O 1
ATOM 907 N N . LEU A 1 111 ? 13.868 -4.479 -9.632 1.00 93.38 111 LEU A N 1
ATOM 908 C CA . LEU A 1 111 ? 12.501 -4.968 -9.652 1.00 93.38 111 LEU A CA 1
ATOM 909 C C . LEU A 1 111 ? 12.444 -6.405 -10.189 1.00 93.38 111 LEU A C 1
ATOM 911 O O . LEU A 1 111 ? 11.843 -7.259 -9.545 1.00 93.38 111 LEU A O 1
ATOM 915 N N . ALA A 1 112 ? 13.137 -6.701 -11.293 1.00 93.06 112 ALA A N 1
ATOM 916 C CA . ALA A 1 112 ? 13.197 -8.031 -11.908 1.00 93.06 112 ALA A CA 1
ATOM 917 C C . ALA A 1 112 ? 13.792 -9.119 -10.995 1.00 93.06 112 ALA A C 1
ATOM 919 O O . ALA A 1 112 ? 13.501 -10.303 -11.168 1.00 93.06 112 ALA A O 1
ATOM 920 N N . ALA A 1 113 ? 14.602 -8.736 -10.001 1.00 90.62 113 ALA A N 1
ATOM 921 C CA . ALA A 1 113 ? 15.143 -9.657 -9.002 1.00 90.62 113 ALA A CA 1
ATOM 922 C C . ALA A 1 113 ? 14.077 -10.191 -8.023 1.00 90.62 113 ALA A C 1
ATOM 924 O O . ALA A 1 113 ? 14.317 -11.180 -7.324 1.00 90.62 113 ALA A O 1
ATOM 925 N N . LEU A 1 114 ? 12.905 -9.553 -7.946 1.00 92.38 114 LEU A N 1
ATOM 926 C CA . LEU A 1 114 ? 11.778 -10.064 -7.176 1.00 92.38 114 LEU A CA 1
ATOM 927 C C . LEU A 1 114 ? 11.054 -11.165 -7.964 1.00 92.38 114 LEU A C 1
ATOM 929 O O . LEU A 1 114 ? 10.696 -10.940 -9.120 1.00 92.38 114 LEU A O 1
ATOM 933 N N . PRO A 1 115 ? 10.717 -12.311 -7.339 1.00 92.62 115 PRO A N 1
ATOM 934 C CA . PRO A 1 115 ? 9.992 -13.391 -8.014 1.00 92.62 115 PRO A CA 1
ATOM 935 C C . PRO A 1 115 ? 8.682 -12.937 -8.674 1.00 92.62 115 PRO A C 1
ATOM 937 O O . PRO A 1 115 ? 8.327 -13.426 -9.741 1.00 92.62 115 PRO A O 1
ATOM 940 N N . THR A 1 116 ? 7.990 -11.972 -8.060 1.00 93.06 116 THR A N 1
ATOM 941 C CA . THR A 1 116 ? 6.733 -11.388 -8.559 1.00 93.06 116 THR A CA 1
ATOM 942 C C . THR A 1 116 ? 6.893 -10.673 -9.905 1.00 93.06 116 THR A C 1
ATOM 944 O O . THR A 1 116 ? 5.937 -10.594 -10.669 1.00 93.06 116 THR A O 1
ATOM 947 N N . PHE A 1 117 ? 8.086 -10.150 -10.192 1.00 93.69 117 PHE A N 1
ATOM 948 C CA . PHE A 1 117 ? 8.381 -9.327 -11.368 1.00 93.69 117 PHE A CA 1
ATOM 949 C C . PHE A 1 117 ? 9.434 -9.971 -12.279 1.00 93.69 117 PHE A C 1
ATOM 951 O O . PHE A 1 117 ? 10.025 -9.296 -13.121 1.00 93.69 117 PHE A O 1
ATOM 958 N N . ALA A 1 118 ? 9.686 -11.272 -12.122 1.00 93.50 118 ALA A N 1
ATOM 959 C CA . ALA A 1 118 ? 10.665 -11.985 -12.927 1.00 93.50 118 ALA A CA 1
ATOM 960 C C . ALA A 1 118 ? 10.370 -11.820 -14.432 1.00 93.50 118 ALA A C 1
ATOM 962 O O . ALA A 1 118 ? 9.265 -12.108 -14.892 1.00 93.50 118 ALA A O 1
ATOM 963 N N . GLY A 1 119 ? 11.369 -11.361 -15.192 1.00 93.69 119 GLY A N 1
ATOM 964 C CA . GLY A 1 119 ? 11.274 -11.142 -16.640 1.00 93.69 119 GLY A CA 1
ATOM 965 C C . GLY A 1 119 ? 10.763 -9.762 -17.071 1.00 93.69 119 GLY A C 1
ATOM 966 O O . GLY A 1 119 ? 10.634 -9.526 -18.273 1.00 93.69 119 GLY A O 1
ATOM 967 N N . ILE A 1 120 ? 10.486 -8.840 -16.138 1.00 94.56 120 ILE A N 1
ATOM 968 C CA . ILE A 1 120 ? 10.065 -7.469 -16.482 1.00 94.56 120 ILE A CA 1
ATOM 969 C C . ILE A 1 120 ? 11.143 -6.692 -17.248 1.00 94.56 120 ILE A C 1
ATOM 971 O O . ILE A 1 120 ? 10.830 -5.912 -18.142 1.00 94.56 120 ILE A O 1
ATOM 975 N N . ASP A 1 121 ? 12.414 -6.930 -16.941 1.00 93.94 121 ASP A N 1
ATOM 976 C CA . ASP A 1 121 ? 13.566 -6.355 -17.631 1.00 93.94 121 ASP A CA 1
ATOM 977 C C . ASP A 1 121 ? 13.598 -6.756 -19.110 1.00 93.94 121 ASP A C 1
ATOM 979 O O . ASP A 1 121 ? 13.745 -5.902 -19.992 1.00 93.94 121 ASP A O 1
ATOM 983 N N . GLN A 1 122 ? 13.383 -8.041 -19.391 1.00 94.12 122 GLN A N 1
ATOM 984 C CA . GLN A 1 122 ? 13.298 -8.544 -20.757 1.00 94.12 122 GLN A CA 1
ATOM 985 C C . GLN A 1 122 ? 12.073 -7.969 -21.479 1.00 94.12 122 GLN A C 1
ATOM 987 O O . GLN A 1 122 ? 12.201 -7.465 -22.593 1.00 94.12 122 GLN A O 1
ATOM 992 N N . HIS A 1 123 ? 10.903 -7.957 -20.829 1.00 95.25 123 HIS A N 1
ATOM 993 C CA . HIS A 1 123 ? 9.677 -7.414 -21.427 1.00 95.25 123 HIS A CA 1
ATOM 994 C C . HIS A 1 123 ? 9.810 -5.932 -21.786 1.00 95.25 123 HIS A C 1
ATOM 996 O O . HIS A 1 123 ? 9.430 -5.540 -22.890 1.00 95.25 123 HIS A O 1
ATOM 1002 N N . ILE A 1 124 ? 10.403 -5.122 -20.902 1.00 94.56 124 ILE A N 1
ATOM 1003 C CA . ILE A 1 124 ? 10.680 -3.707 -21.174 1.00 94.56 124 ILE A CA 1
ATOM 1004 C C . ILE A 1 124 ? 11.641 -3.566 -22.354 1.00 94.56 124 ILE A C 1
ATOM 1006 O O . ILE A 1 124 ? 11.372 -2.774 -23.256 1.00 94.56 124 ILE A O 1
ATOM 1010 N N . SER A 1 125 ? 12.722 -4.350 -22.376 1.00 93.31 125 SER A N 1
ATOM 1011 C CA . SER A 1 125 ? 13.720 -4.313 -23.455 1.00 93.31 125 SER A CA 1
ATOM 1012 C C . SER A 1 125 ? 13.126 -4.656 -24.820 1.00 93.31 125 SER A C 1
ATOM 1014 O O . SER A 1 125 ? 13.486 -4.029 -25.814 1.00 93.31 125 SER A O 1
ATOM 1016 N N . ASP A 1 126 ? 12.198 -5.611 -24.865 1.00 94.56 126 ASP A N 1
ATOM 1017 C CA . ASP A 1 126 ? 11.564 -6.065 -26.105 1.00 94.56 126 ASP A CA 1
ATOM 1018 C C . ASP A 1 126 ? 10.416 -5.150 -26.566 1.00 94.56 126 ASP A C 1
ATOM 1020 O O . ASP A 1 126 ? 10.002 -5.208 -27.723 1.00 94.56 126 ASP A O 1
ATOM 1024 N N . ASN A 1 127 ? 9.883 -4.300 -25.679 1.00 94.62 127 ASN A N 1
ATOM 1025 C CA . ASN A 1 127 ? 8.690 -3.486 -25.933 1.00 94.62 127 ASN A CA 1
ATOM 1026 C C . ASN A 1 127 ? 8.907 -1.989 -25.646 1.00 94.62 127 ASN A C 1
ATOM 1028 O O . ASN A 1 127 ? 7.974 -1.304 -25.219 1.00 94.62 127 ASN A O 1
ATOM 1032 N N . LEU A 1 128 ? 10.111 -1.458 -25.877 1.00 93.81 128 LEU A N 1
ATOM 1033 C CA . LEU A 1 128 ? 10.474 -0.072 -25.531 1.00 93.81 128 LEU A CA 1
ATOM 1034 C C . LEU A 1 128 ? 9.490 0.971 -26.083 1.00 93.81 128 LEU A C 1
ATOM 1036 O O . LEU A 1 128 ? 9.126 1.902 -25.366 1.00 93.81 128 LEU A O 1
ATOM 1040 N N . ASP A 1 129 ? 8.984 0.775 -27.301 1.00 93.31 129 ASP A N 1
ATOM 1041 C CA . ASP A 1 129 ? 8.000 1.667 -27.929 1.00 93.31 129 ASP A CA 1
ATOM 1042 C C . ASP A 1 129 ? 6.653 1.713 -27.193 1.00 93.31 129 ASP A C 1
ATOM 1044 O O . ASP A 1 129 ? 5.957 2.725 -27.248 1.00 93.31 129 ASP A O 1
ATOM 1048 N N . LYS A 1 130 ? 6.276 0.638 -26.485 1.00 93.31 130 LYS A N 1
ATOM 1049 C CA . LYS A 1 130 ? 5.053 0.592 -25.665 1.00 93.31 130 LYS A CA 1
ATOM 1050 C C . LYS A 1 130 ? 5.265 1.186 -24.274 1.00 93.31 130 LYS A C 1
ATOM 1052 O O . LYS A 1 130 ? 4.337 1.756 -23.711 1.00 93.31 130 LYS A O 1
ATOM 1057 N N . TRP A 1 131 ? 6.467 1.043 -23.718 1.00 94.38 131 TRP A N 1
ATOM 1058 C CA . TRP A 1 131 ? 6.812 1.562 -22.391 1.00 94.38 131 TRP A CA 1
ATOM 1059 C C . TRP A 1 131 ? 7.143 3.057 -22.406 1.00 94.38 131 TRP A C 1
ATOM 1061 O O . TRP A 1 131 ? 6.908 3.747 -21.417 1.00 94.38 131 TRP A O 1
ATOM 1071 N N . LYS A 1 132 ? 7.635 3.582 -23.531 1.00 93.56 132 LYS A N 1
ATOM 1072 C CA . LYS A 1 132 ? 7.986 4.997 -23.671 1.00 93.56 132 LYS A CA 1
ATOM 1073 C C . LYS A 1 132 ? 6.799 5.956 -23.459 1.00 93.56 132 LYS A C 1
ATOM 1075 O O . LYS A 1 132 ? 6.969 6.896 -22.690 1.00 93.56 132 LYS A O 1
ATOM 1080 N N . PRO A 1 133 ? 5.596 5.736 -24.032 1.00 93.56 133 PRO A N 1
ATOM 1081 C CA . PRO A 1 133 ? 4.428 6.566 -23.731 1.00 93.56 133 PRO A CA 1
ATOM 1082 C C . PRO A 1 133 ? 4.083 6.609 -22.242 1.00 93.56 133 PRO A C 1
ATOM 1084 O O . PRO A 1 133 ? 3.736 7.671 -21.737 1.00 93.56 133 PRO A O 1
ATOM 1087 N N . LEU A 1 134 ? 4.224 5.479 -21.538 1.00 93.44 134 LEU A N 1
ATOM 1088 C CA . LEU A 1 134 ? 3.997 5.412 -20.095 1.00 93.44 134 LEU A CA 1
ATOM 1089 C C . LEU A 1 134 ? 5.051 6.227 -19.330 1.00 93.44 134 LEU A C 1
ATOM 1091 O O . LEU A 1 134 ? 4.709 6.954 -18.406 1.00 93.44 134 LEU A O 1
ATOM 1095 N N . ASN A 1 135 ? 6.322 6.145 -19.735 1.00 91.56 135 ASN A N 1
ATOM 1096 C CA . ASN A 1 135 ? 7.402 6.950 -19.157 1.00 91.56 135 ASN A CA 1
ATOM 1097 C C . ASN A 1 135 ? 7.204 8.459 -19.382 1.00 91.56 135 ASN A C 1
ATOM 1099 O O . ASN A 1 135 ? 7.501 9.257 -18.498 1.00 91.56 135 ASN A O 1
ATOM 1103 N N . ASP A 1 136 ? 6.725 8.843 -20.564 1.00 93.62 136 ASP A N 1
ATOM 1104 C CA . ASP A 1 136 ? 6.566 10.244 -20.965 1.00 93.62 136 ASP A CA 1
ATOM 1105 C C . ASP A 1 136 ? 5.233 10.854 -20.476 1.00 93.62 136 ASP A C 1
ATOM 1107 O O . ASP A 1 136 ? 4.999 12.058 -20.627 1.00 93.62 136 ASP A O 1
ATOM 1111 N N . SER A 1 137 ? 4.352 10.038 -19.888 1.00 95.12 137 SER A N 1
ATOM 1112 C CA . SER A 1 137 ? 3.051 10.463 -19.379 1.00 95.12 137 SER A CA 1
ATOM 1113 C C . SER A 1 137 ? 3.171 11.353 -18.144 1.00 95.12 137 SER A C 1
ATOM 1115 O O . SER A 1 137 ? 4.013 11.154 -17.270 1.00 95.12 137 SER A O 1
ATOM 1117 N N . GLN A 1 138 ? 2.268 12.329 -18.036 1.00 95.06 138 GLN A N 1
ATOM 1118 C CA . GLN A 1 138 ? 2.128 13.150 -16.829 1.00 95.06 138 GLN A CA 1
ATOM 1119 C C . GLN A 1 138 ? 1.263 12.477 -15.754 1.00 95.06 138 GLN A C 1
ATOM 1121 O O . GLN A 1 138 ? 1.279 12.922 -14.609 1.00 95.06 138 GLN A O 1
ATOM 1126 N N . THR A 1 139 ? 0.511 11.436 -16.124 1.00 94.06 139 THR A N 1
ATOM 1127 C CA . THR A 1 139 ? -0.400 10.690 -15.242 1.00 94.06 139 THR A CA 1
ATOM 1128 C C . THR A 1 139 ? -0.278 9.176 -15.479 1.00 94.06 139 THR A C 1
ATOM 1130 O O . THR A 1 139 ? -1.278 8.526 -15.805 1.00 94.06 139 THR A O 1
ATOM 1133 N N . PRO A 1 140 ? 0.932 8.593 -15.360 1.00 92.94 140 PRO A N 1
ATOM 1134 C CA . PRO A 1 140 ? 1.181 7.180 -15.659 1.00 92.94 140 PRO A CA 1
ATOM 1135 C C . PRO A 1 140 ? 0.358 6.219 -14.789 1.00 92.94 140 PRO A C 1
ATOM 1137 O O . PRO A 1 140 ? 0.105 5.086 -15.184 1.00 92.94 140 PRO A O 1
ATOM 1140 N N . GLU A 1 141 ? -0.102 6.654 -13.615 1.00 91.19 141 GLU A N 1
ATOM 1141 C CA . GLU A 1 141 ? -0.972 5.878 -12.729 1.00 91.19 141 GLU A CA 1
ATOM 1142 C C . GLU A 1 141 ? -2.386 5.635 -13.287 1.00 91.19 141 GLU A C 1
ATOM 1144 O O . GLU A 1 141 ? -3.102 4.777 -12.768 1.00 91.19 141 GLU A O 1
ATOM 1149 N N . LEU A 1 142 ? -2.795 6.384 -14.319 1.00 94.25 142 LEU A N 1
ATOM 1150 C CA . LEU A 1 142 ? -4.085 6.236 -15.003 1.00 94.25 142 LEU A CA 1
ATOM 1151 C C . LEU A 1 142 ? -3.969 5.521 -16.354 1.00 94.25 142 LEU A C 1
ATOM 1153 O O . LEU A 1 142 ? -4.989 5.130 -16.927 1.00 94.25 142 LEU A O 1
ATOM 1157 N N . ASP A 1 143 ? -2.750 5.359 -16.864 1.00 92.56 143 ASP A N 1
ATOM 1158 C CA . ASP A 1 143 ? -2.509 4.783 -18.178 1.00 92.56 143 ASP A CA 1
ATOM 1159 C C . ASP A 1 143 ? -2.527 3.247 -18.135 1.00 92.56 143 ASP A C 1
ATOM 1161 O O . ASP A 1 143 ? -2.145 2.627 -17.137 1.00 92.56 143 ASP A O 1
ATOM 1165 N N . PRO A 1 144 ? -2.970 2.587 -19.220 1.00 91.88 144 PRO A N 1
ATOM 1166 C CA . PRO A 1 144 ? -2.931 1.136 -19.294 1.00 91.88 144 PRO A CA 1
ATOM 1167 C C . PRO A 1 144 ? -1.482 0.636 -19.324 1.00 91.88 144 PRO A C 1
ATOM 1169 O O . PRO A 1 144 ? -0.650 1.133 -20.084 1.00 91.88 144 PRO A O 1
ATOM 1172 N N . LEU A 1 145 ? -1.199 -0.406 -18.538 1.00 90.81 145 LEU A N 1
ATOM 1173 C CA . LEU A 1 145 ? 0.105 -1.064 -18.575 1.00 90.81 145 LEU A CA 1
ATOM 1174 C C . LEU A 1 145 ? 0.318 -1.779 -19.923 1.00 90.81 145 LEU A C 1
ATOM 1176 O O . LEU A 1 145 ? -0.626 -2.386 -20.446 1.00 90.81 145 LEU A O 1
ATOM 1180 N N . PRO A 1 146 ? 1.544 -1.756 -20.479 1.00 91.44 146 PRO A N 1
ATOM 1181 C CA . PRO A 1 146 ? 1.878 -2.513 -21.680 1.00 91.44 146 PRO A CA 1
ATOM 1182 C C . PRO A 1 146 ? 1.611 -4.015 -21.510 1.00 91.44 146 PRO A C 1
ATOM 1184 O O . PRO A 1 146 ? 2.046 -4.613 -20.527 1.00 91.44 146 PRO A O 1
ATOM 1187 N N . GLN A 1 147 ? 0.918 -4.614 -22.487 1.00 81.25 147 GLN A N 1
ATOM 1188 C CA . GLN A 1 147 ? 0.752 -6.070 -22.610 1.00 81.25 147 GLN A CA 1
ATOM 1189 C C . GLN A 1 147 ? 1.992 -6.715 -23.231 1.00 81.25 147 GLN A C 1
ATOM 1191 O O . GLN A 1 147 ? 2.478 -6.192 -24.271 1.00 81.25 147 GLN A O 1
#

Secondary structure (DSSP, 8-state):
--SS---HHHHHHHHHHHHHHSPP-SSHHHHHHHHHHHHHHHHHHHHHHHS-HHHHHHHHHHHHHHHHHHTT-S-HHHHHHHHH------SPPPPS-SSS-HHHHHHHHHHHTSGGGTTHHHHHHHTHHHHHHHHH-S-GGGSPPP-

Foldseek 3Di:
DPQDDDDPVNLVVLLVVLLVPFDDDPDPVVSVVSSCVSSLVSVLVVSVVRDDPVCSVVVVVVSVVVVCVVVVNDDPVVVVCVVPNFDQDPDDDAAPDPLCDPVNLRRQVSQCVDPVNPCSSVVCNVPVVQCVCLVVDPCSVPDDDDD

Radius of gyration: 22.04 Å; chains: 1; bounding box: 54×32×56 Å

InterPro domains:
  IPR026983 Dynein heavy chain [PTHR22878] (1-146)

Organism: NCBI:txid72548

pLDDT: mean 92.48, std 6.6, range [52.56, 97.69]

Sequence (147 aa):
DPMYQYSLTWFKNLFVQGIINAPKSEALDERIVSLNDFITYSLYCNICRSIFERHKLMYSFLLSIKILMGDGKIDLQNWRFLLSGGALPFGMKKPDEAWVTQSIWIEVINLAALPTFAGIDQHISDNLDKWKPLNDSQTPELDPLPQ